Protein AF-A0A0V1KI98-F1 (afdb_monomer)

Sequence (94 aa):
LVRHGRVAEHNRISQHDPYLDERGVLRAGGRLVNSDLPASMQHPAVLPGNHELTRGLIRRCHQRQLHAGVEQTLASPTTLLGLEGTQSSETGYT

Solvent-accessible surface area (backbone atoms only — not comparable to full-atom values): 6030 Å² total; per-residue (Å²): 136,68,72,60,61,74,65,65,80,91,42,87,64,42,85,38,54,37,30,22,38,93,82,72,48,46,20,37,35,84,77,37,80,91,50,97,59,57,68,64,72,31,31,36,72,65,69,62,88,90,38,70,67,49,56,49,50,48,51,49,41,20,58,76,53,74,67,44,56,69,69,61,32,65,66,51,67,94,63,93,72,77,99,64,81,80,71,81,76,83,74,81,90,132

Mean predicted aligned error: 10.87 Å

Radius of gyration: 16.8 Å; Cα contacts (8 Å, |Δi|>4): 90; chains: 1; bounding box: 31×36×54 Å

Organism: NCBI:txid6335

Nearest PDB structures (foldseek):
  7try-assembly1_P  TM=2.684E-01  e=8.787E+00  Homo sapiens

pLDDT: mean 74.82, std 18.63, range [33.53, 93.56]

Foldseek 3Di:
DDFDDFDDCPDPLVVQRWTQDPVRFIWGADDPPPDPDPPCQNTPTDDDPPDPVVVVQLVVLCVVVVNDDPCSSVVPGPDPDDPDDPPPPDDDDD

Secondary structure (DSSP, 8-state):
-----BPPTTSGGGGG--EE-TTS-EE--STTTTSSS-HHHHSPBPPPTT-HHHHHHHHHHHHHTTT--HHHHHHS-S----------------

Structure (mmCIF, N/CA/C/O backbone):
data_AF-A0A0V1KI98-F1
#
_entry.id   AF-A0A0V1KI98-F1
#
loop_
_atom_site.group_PDB
_atom_site.id
_atom_site.type_symbol
_atom_site.label_atom_id
_atom_site.label_alt_id
_atom_site.label_comp_id
_atom_site.label_asym_id
_atom_site.label_entity_id
_atom_site.label_seq_id
_atom_site.pdbx_PDB_ins_code
_atom_site.Cartn_x
_atom_site.Cartn_y
_atom_site.Cartn_z
_atom_site.occupancy
_atom_site.B_iso_or_equiv
_atom_site.auth_seq_id
_atom_site.auth_comp_id
_atom_site.auth_asym_id
_atom_site.auth_atom_id
_atom_site.pdbx_PDB_model_num
ATOM 1 N N . LEU A 1 1 ? 9.259 -12.160 -9.052 1.00 57.50 1 LEU A N 1
ATOM 2 C CA . LEU A 1 1 ? 8.214 -11.147 -9.322 1.00 57.50 1 LEU A CA 1
ATOM 3 C C . LEU A 1 1 ? 8.303 -10.766 -10.789 1.00 57.50 1 LEU A C 1
ATOM 5 O O . LEU A 1 1 ? 9.285 -10.136 -11.170 1.00 57.50 1 LEU A O 1
ATOM 9 N N . VAL A 1 2 ? 7.346 -11.192 -11.613 1.00 60.28 2 VAL A N 1
ATOM 10 C CA . VAL A 1 2 ? 7.287 -10.775 -13.020 1.00 60.28 2 VAL A CA 1
ATOM 11 C C . VAL A 1 2 ? 6.569 -9.421 -13.103 1.00 60.28 2 VAL A C 1
ATOM 13 O O . VAL A 1 2 ? 5.504 -9.240 -12.516 1.00 60.28 2 VAL A O 1
ATOM 16 N N . ARG A 1 3 ? 7.182 -8.437 -13.778 1.00 73.06 3 ARG A N 1
ATOM 17 C CA . ARG A 1 3 ? 6.621 -7.089 -13.984 1.00 73.06 3 ARG A CA 1
ATOM 18 C C . ARG A 1 3 ? 6.094 -6.974 -15.412 1.00 73.06 3 ARG A C 1
ATOM 20 O O . ARG A 1 3 ? 6.884 -7.019 -16.354 1.00 73.06 3 ARG A O 1
ATOM 27 N N . HIS A 1 4 ? 4.790 -6.778 -15.580 1.00 64.62 4 HIS A N 1
ATOM 28 C CA . HIS A 1 4 ? 4.168 -6.607 -16.894 1.00 64.62 4 HIS A CA 1
ATOM 29 C C . HIS A 1 4 ? 3.940 -5.119 -17.202 1.00 64.62 4 HIS A C 1
ATOM 31 O O . HIS A 1 4 ? 2.863 -4.576 -16.991 1.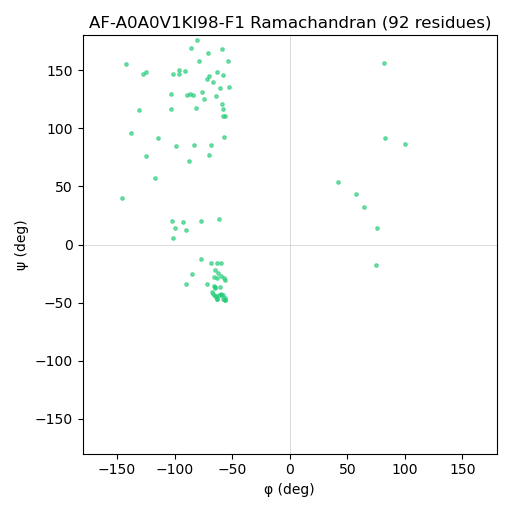00 64.62 4 HIS A O 1
ATOM 37 N N . GLY A 1 5 ? 4.971 -4.450 -17.723 1.00 64.62 5 GLY A N 1
ATOM 38 C CA . GLY A 1 5 ? 4.875 -3.065 -18.201 1.00 64.62 5 GLY A CA 1
ATOM 39 C C . GLY A 1 5 ? 4.972 -1.990 -17.109 1.00 64.62 5 GLY A C 1
ATOM 40 O O . GLY A 1 5 ? 4.734 -2.232 -15.924 1.00 64.62 5 GLY A O 1
ATOM 41 N N . ARG A 1 6 ? 5.374 -0.783 -17.527 1.00 67.88 6 ARG A N 1
ATOM 42 C CA . ARG A 1 6 ? 5.481 0.418 -16.682 1.00 67.88 6 ARG A CA 1
ATOM 43 C C . ARG A 1 6 ? 4.283 1.335 -16.914 1.00 67.88 6 ARG A C 1
ATOM 45 O O . ARG A 1 6 ? 3.778 1.426 -18.031 1.00 67.88 6 ARG A O 1
ATOM 52 N N . VAL A 1 7 ? 3.849 2.031 -15.866 1.00 70.19 7 VAL A N 1
ATOM 53 C CA . VAL A 1 7 ? 2.846 3.099 -15.992 1.00 70.19 7 VAL A CA 1
ATOM 54 C C . VAL A 1 7 ? 3.469 4.301 -16.702 1.00 70.19 7 VAL A C 1
ATOM 56 O O . VAL A 1 7 ? 4.648 4.590 -16.511 1.00 70.19 7 VAL A O 1
ATOM 59 N N . ALA A 1 8 ? 2.673 5.003 -17.509 1.00 68.56 8 ALA A N 1
ATOM 60 C CA . ALA A 1 8 ? 3.102 6.195 -18.233 1.00 68.56 8 ALA A CA 1
ATOM 61 C C . ALA A 1 8 ? 3.739 7.252 -17.302 1.00 68.56 8 ALA A C 1
ATOM 63 O O . ALA A 1 8 ? 3.209 7.547 -16.228 1.00 68.56 8 ALA A O 1
ATOM 64 N N . GLU A 1 9 ? 4.861 7.844 -17.721 1.00 61.09 9 GLU A N 1
ATOM 65 C CA . GLU A 1 9 ? 5.732 8.671 -16.863 1.00 61.09 9 GLU A CA 1
ATOM 66 C C . GLU A 1 9 ? 5.063 9.933 -16.295 1.00 61.09 9 GLU A C 1
ATOM 68 O O . GLU A 1 9 ? 5.435 10.407 -15.228 1.00 61.09 9 GLU A O 1
ATOM 73 N N . HIS A 1 10 ? 4.026 10.444 -16.952 1.00 60.69 10 HIS A N 1
ATOM 74 C CA . HIS A 1 10 ? 3.366 11.712 -16.617 1.00 60.69 10 HIS A CA 1
ATOM 75 C C . HIS A 1 10 ? 2.198 11.599 -15.615 1.00 60.69 10 HIS A C 1
ATOM 77 O O . HIS A 1 10 ? 1.435 12.550 -15.445 1.00 60.69 10 HIS A O 1
ATOM 83 N N . ASN A 1 11 ? 2.027 10.461 -14.934 1.00 70.06 11 ASN A N 1
ATOM 84 C CA . ASN A 1 11 ? 1.007 10.312 -13.892 1.00 70.06 11 ASN A CA 1
ATOM 85 C C . ASN A 1 11 ? 1.596 10.543 -12.486 1.00 70.06 11 ASN A C 1
ATOM 87 O O . ASN A 1 11 ? 2.728 10.164 -12.204 1.00 70.06 11 ASN A O 1
ATOM 91 N N . ARG A 1 12 ? 0.816 11.111 -11.554 1.00 74.75 12 ARG A N 1
ATOM 92 C CA . ARG A 1 12 ? 1.283 11.407 -10.177 1.00 74.75 12 ARG A CA 1
ATOM 93 C C . ARG A 1 12 ? 1.794 10.168 -9.435 1.00 74.75 12 ARG A C 1
ATOM 95 O O . ARG A 1 12 ? 2.676 10.276 -8.594 1.00 74.75 12 ARG A O 1
ATOM 102 N N . ILE A 1 13 ? 1.262 8.993 -9.766 1.00 77.19 13 ILE A N 1
ATOM 103 C CA . ILE A 1 13 ? 1.652 7.723 -9.142 1.00 77.19 13 ILE A CA 1
ATOM 104 C C . ILE A 1 13 ? 2.991 7.175 -9.646 1.00 77.19 13 ILE A C 1
ATOM 106 O O . ILE A 1 13 ? 3.524 6.257 -9.031 1.00 77.19 13 ILE A O 1
ATOM 110 N N . SER A 1 14 ? 3.550 7.719 -10.732 1.00 79.12 14 SER A N 1
ATOM 111 C CA . SER A 1 14 ? 4.800 7.234 -11.332 1.00 79.12 14 SER A CA 1
ATOM 112 C C . SER A 1 14 ? 6.006 7.420 -10.403 1.00 79.12 14 SER A C 1
ATOM 114 O O . SER A 1 14 ? 6.965 6.659 -10.482 1.00 79.12 14 SER A O 1
ATOM 116 N N . GLN A 1 15 ? 5.909 8.339 -9.433 1.00 79.12 15 GLN A N 1
ATOM 117 C CA . GLN A 1 15 ? 6.890 8.524 -8.353 1.00 79.12 15 GLN A CA 1
ATOM 118 C C . GLN A 1 15 ? 7.013 7.307 -7.415 1.00 79.12 15 GLN A C 1
ATOM 120 O O . GLN A 1 15 ? 7.986 7.201 -6.674 1.00 79.12 15 GLN A O 1
ATOM 125 N N . HIS A 1 16 ? 6.047 6.383 -7.437 1.00 78.44 16 HIS A N 1
ATOM 126 C CA . HIS A 1 16 ? 6.021 5.187 -6.589 1.00 78.44 16 HIS A CA 1
ATOM 127 C C . HIS A 1 16 ? 6.443 3.901 -7.327 1.00 78.44 16 HIS A C 1
ATOM 129 O O . HIS A 1 16 ? 6.080 2.807 -6.895 1.00 78.44 16 HIS A O 1
ATOM 135 N N . ASP A 1 17 ? 7.154 4.025 -8.458 1.00 84.62 17 ASP A N 1
ATOM 136 C CA . ASP A 1 17 ? 7.582 2.917 -9.337 1.00 84.62 17 ASP A CA 1
ATOM 137 C C . ASP A 1 17 ? 6.485 1.848 -9.564 1.00 84.62 17 ASP A C 1
ATOM 139 O O . ASP A 1 17 ? 6.677 0.662 -9.260 1.00 84.62 17 ASP A O 1
ATOM 143 N N . PRO A 1 18 ? 5.282 2.252 -10.015 1.00 86.81 18 PRO A N 1
ATOM 144 C CA . PRO A 1 18 ? 4.162 1.338 -10.115 1.00 86.81 18 PRO A CA 1
ATOM 145 C C . PRO A 1 18 ? 4.350 0.346 -11.269 1.00 86.81 18 PRO A C 1
ATOM 147 O O . PRO A 1 18 ? 4.826 0.698 -12.350 1.00 86.81 18 PRO A O 1
ATOM 150 N N . TYR A 1 19 ? 3.929 -0.898 -11.054 1.00 87.38 19 TYR A N 1
ATOM 151 C CA . TYR A 1 19 ? 4.025 -1.973 -12.042 1.00 87.38 19 TYR A CA 1
ATOM 152 C C . TYR A 1 19 ? 2.792 -2.875 -12.005 1.00 87.38 19 TYR A C 1
ATOM 154 O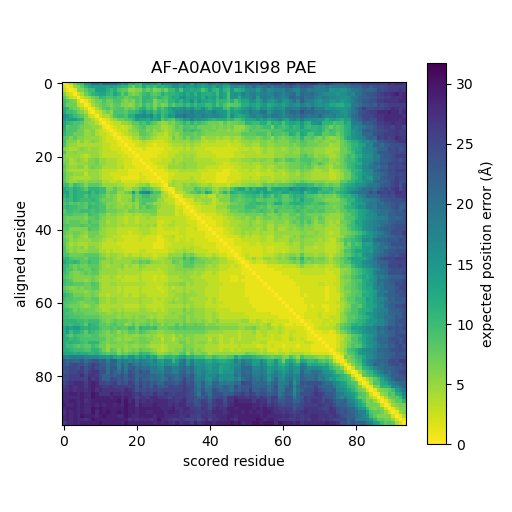 O . TYR A 1 19 ? 2.116 -2.971 -10.978 1.00 87.38 19 TYR A O 1
ATOM 162 N N . LEU A 1 20 ? 2.503 -3.540 -13.122 1.00 88.94 20 LEU A N 1
ATOM 163 C CA . LEU A 1 20 ? 1.450 -4.549 -13.191 1.00 88.94 20 LEU A CA 1
ATOM 164 C C . LEU A 1 20 ? 2.010 -5.914 -12.772 1.00 88.94 20 LEU A C 1
ATOM 166 O O . LEU A 1 20 ? 3.052 -6.337 -13.286 1.00 88.94 20 LEU A O 1
ATOM 170 N N . ASP A 1 21 ? 1.335 -6.591 -11.846 1.00 87.00 21 ASP A N 1
ATOM 171 C CA . ASP A 1 21 ? 1.663 -7.973 -11.495 1.00 87.00 21 ASP A CA 1
ATOM 172 C C . ASP A 1 21 ? 1.077 -8.985 -12.498 1.00 87.00 21 ASP A C 1
ATOM 174 O O . ASP A 1 21 ? 0.342 -8.638 -13.425 1.00 87.00 21 ASP A O 1
ATOM 178 N N . GLU A 1 22 ? 1.395 -10.262 -12.294 1.00 87.69 22 GLU A N 1
ATOM 179 C CA . GLU A 1 22 ? 0.933 -11.399 -13.109 1.00 87.69 22 GLU A CA 1
ATOM 180 C C . GLU A 1 22 ? -0.600 -11.551 -13.145 1.00 87.69 22 GLU A C 1
ATOM 182 O O . GLU A 1 22 ? -1.142 -12.239 -14.006 1.00 87.69 22 GLU A O 1
ATOM 187 N N . ARG A 1 23 ? -1.317 -10.902 -12.220 1.00 87.81 23 ARG A N 1
ATOM 188 C CA . ARG A 1 23 ? -2.780 -10.933 -12.108 1.00 87.81 23 ARG A CA 1
ATOM 189 C C . ARG A 1 23 ? -3.435 -9.677 -12.683 1.00 87.81 23 ARG A C 1
ATOM 191 O O . ARG A 1 23 ? -4.644 -9.511 -12.536 1.00 87.81 23 ARG A O 1
ATOM 198 N N . GLY A 1 24 ? -2.662 -8.785 -13.304 1.00 86.94 24 GLY A N 1
ATOM 199 C CA . GLY A 1 24 ? -3.164 -7.517 -13.826 1.00 86.94 24 GLY A CA 1
ATOM 200 C C . GLY A 1 24 ? -3.420 -6.459 -12.748 1.00 86.94 24 GLY A C 1
ATOM 201 O O . GLY A 1 24 ? -4.094 -5.466 -13.017 1.00 86.94 24 GLY A O 1
ATOM 202 N N . VAL A 1 25 ? -2.918 -6.650 -11.523 1.00 87.56 25 VAL A N 1
ATOM 203 C CA . VAL A 1 25 ? -3.090 -5.695 -10.423 1.00 87.56 25 VAL A CA 1
ATOM 204 C C . VAL A 1 25 ? -1.952 -4.688 -10.446 1.00 87.56 25 VAL A C 1
ATOM 206 O O . VAL A 1 25 ? -0.775 -5.052 -10.441 1.00 87.56 25 VAL A O 1
ATOM 209 N N . LEU A 1 26 ? -2.304 -3.403 -10.420 1.00 87.81 26 LEU A N 1
ATOM 210 C CA . LEU A 1 26 ? -1.326 -2.332 -10.300 1.00 87.81 26 LEU A CA 1
ATOM 211 C C . LEU A 1 26 ? -0.788 -2.268 -8.867 1.00 87.81 26 LEU A C 1
ATOM 213 O O . LEU A 1 26 ? -1.563 -2.144 -7.918 1.00 87.81 26 LEU A O 1
ATOM 217 N N . ARG A 1 27 ? 0.532 -2.334 -8.697 1.00 87.62 27 ARG A N 1
ATOM 218 C CA . ARG A 1 27 ? 1.209 -2.331 -7.392 1.00 87.62 27 ARG A CA 1
ATOM 219 C C . ARG A 1 27 ? 2.241 -1.226 -7.294 1.00 87.62 27 ARG A C 1
ATOM 221 O O . ARG A 1 27 ? 2.875 -0.896 -8.289 1.00 87.62 27 ARG A O 1
ATOM 228 N N . ALA A 1 28 ? 2.441 -0.704 -6.086 1.00 85.75 28 ALA A N 1
ATOM 229 C CA . ALA A 1 28 ? 3.536 0.214 -5.790 1.00 85.75 28 ALA A CA 1
ATOM 230 C C . ALA A 1 28 ? 4.870 -0.549 -5.683 1.00 85.75 28 ALA A C 1
ATOM 232 O O . ALA A 1 28 ? 4.970 -1.571 -4.996 1.00 85.75 28 ALA A O 1
ATOM 233 N N . GLY A 1 29 ? 5.900 -0.056 -6.366 1.00 81.38 29 GLY A N 1
ATOM 234 C CA . GLY A 1 29 ? 7.263 -0.572 -6.286 1.00 81.38 29 GLY A CA 1
ATOM 235 C C . GLY A 1 29 ? 8.059 0.042 -5.131 1.00 81.38 29 GLY A C 1
ATOM 236 O O . GLY A 1 29 ? 7.637 0.998 -4.485 1.00 81.38 29 GLY A O 1
ATOM 237 N N . GLY A 1 30 ? 9.231 -0.531 -4.850 1.00 74.81 30 GLY A N 1
ATOM 238 C CA . GLY A 1 30 ? 10.305 0.134 -4.099 1.00 74.81 30 GLY A CA 1
ATOM 239 C C . GLY A 1 30 ? 10.163 0.296 -2.577 1.00 74.81 30 GLY A C 1
ATOM 240 O O . GLY A 1 30 ? 11.176 0.514 -1.924 1.00 74.81 30 GLY A O 1
ATOM 241 N N . ARG A 1 31 ? 8.970 0.177 -1.974 1.00 67.31 31 ARG A N 1
ATOM 242 C CA . ARG A 1 31 ? 8.771 0.641 -0.583 1.00 67.31 31 ARG A CA 1
ATOM 243 C C . ARG A 1 31 ? 9.445 -0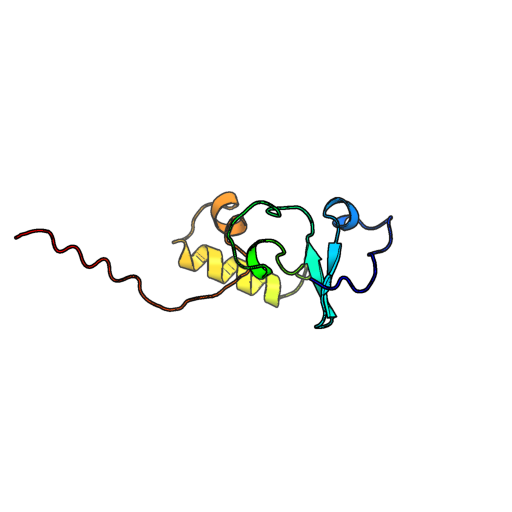.209 0.504 1.00 67.31 31 ARG A C 1
ATOM 245 O O . ARG A 1 31 ? 9.862 0.356 1.506 1.00 67.31 31 ARG A O 1
ATOM 252 N N . LEU A 1 32 ? 9.539 -1.533 0.338 1.00 80.06 32 LEU A N 1
ATOM 253 C CA . LEU A 1 32 ? 10.088 -2.457 1.352 1.00 80.06 32 LEU A CA 1
ATOM 254 C C . LEU A 1 32 ? 10.846 -3.645 0.723 1.00 80.06 32 LEU A C 1
ATOM 256 O O . LEU A 1 32 ? 10.730 -4.780 1.182 1.00 80.06 32 LEU A O 1
ATOM 260 N N . VAL A 1 33 ? 11.616 -3.385 -0.339 1.00 78.62 33 VAL A N 1
ATOM 261 C CA . VAL A 1 33 ? 12.302 -4.420 -1.148 1.00 78.62 33 VAL A CA 1
ATOM 262 C C . VAL A 1 33 ? 13.285 -5.276 -0.333 1.00 78.62 33 VAL A C 1
ATOM 264 O O . VAL A 1 33 ? 13.501 -6.435 -0.664 1.00 78.62 33 VAL A O 1
ATOM 267 N N . ASN A 1 34 ? 13.847 -4.729 0.748 1.00 82.56 34 ASN A N 1
ATOM 268 C CA . ASN A 1 34 ? 14.828 -5.413 1.601 1.00 82.56 34 ASN A CA 1
ATOM 269 C C . ASN A 1 34 ? 14.217 -6.006 2.884 1.00 82.56 34 ASN A C 1
ATOM 271 O O . ASN A 1 34 ? 14.947 -6.290 3.827 1.00 82.56 34 ASN A O 1
ATOM 275 N N . SER A 1 35 ? 12.889 -6.108 2.973 1.00 84.31 35 SER A N 1
ATOM 276 C CA . SER A 1 35 ? 12.221 -6.684 4.146 1.00 84.31 35 SER A CA 1
ATOM 277 C C . SER A 1 35 ? 11.891 -8.159 3.929 1.00 84.31 35 SER A C 1
ATOM 279 O O . SER A 1 35 ? 11.552 -8.555 2.817 1.00 84.31 35 SER A O 1
ATOM 281 N N . ASP A 1 36 ? 11.861 -8.946 5.003 1.00 86.56 36 ASP A N 1
ATOM 282 C CA . ASP A 1 36 ? 11.430 -10.356 4.972 1.00 86.56 36 ASP A CA 1
ATOM 283 C C . ASP A 1 36 ? 9.896 -10.519 4.899 1.00 86.56 36 ASP A C 1
ATOM 285 O O . ASP A 1 36 ? 9.330 -11.554 5.253 1.00 86.56 36 ASP A O 1
ATOM 289 N N . LEU A 1 37 ? 9.183 -9.475 4.467 1.00 84.00 37 LEU A N 1
ATOM 290 C CA . LEU A 1 37 ? 7.727 -9.481 4.379 1.00 84.00 37 LEU A CA 1
ATOM 291 C C . LEU A 1 37 ? 7.241 -10.229 3.132 1.00 84.00 37 LEU A C 1
ATOM 293 O O . LEU A 1 37 ? 7.944 -10.294 2.127 1.00 84.00 37 LEU A O 1
ATOM 297 N N . PRO A 1 38 ? 5.991 -10.717 3.113 1.00 84.56 38 PRO A N 1
ATOM 298 C CA . PRO A 1 38 ? 5.393 -11.247 1.895 1.00 84.56 38 PRO A CA 1
ATOM 299 C C . PRO A 1 38 ? 5.373 -10.205 0.769 1.00 84.56 38 PRO A C 1
ATOM 301 O O . PRO A 1 38 ? 5.125 -9.019 1.007 1.00 84.56 38 PRO A O 1
ATOM 304 N N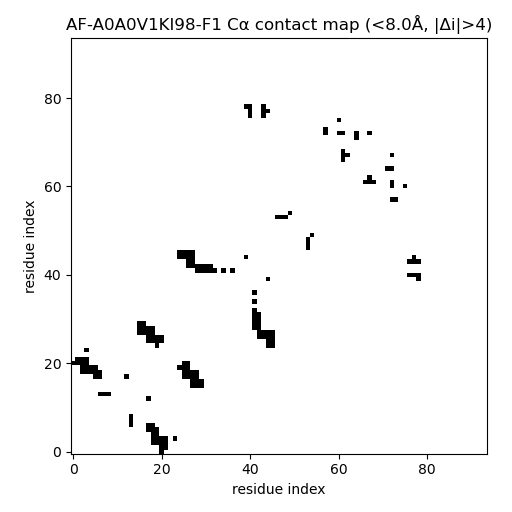 . ALA A 1 39 ? 5.536 -10.648 -0.481 1.00 80.00 39 ALA A N 1
ATOM 305 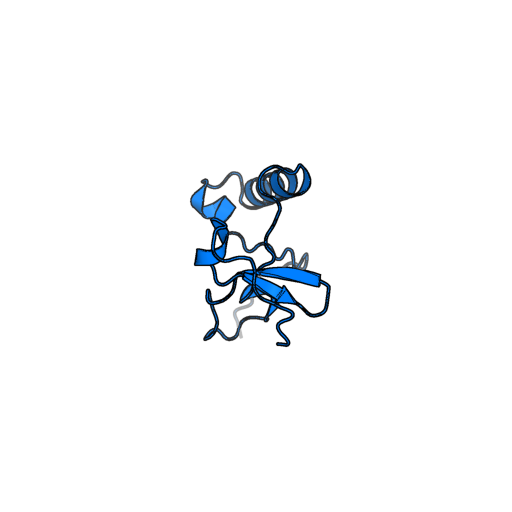C CA . ALA A 1 39 ? 5.609 -9.755 -1.642 1.00 80.00 39 ALA A CA 1
ATOM 306 C C . ALA A 1 39 ? 4.383 -8.829 -1.789 1.00 80.00 39 ALA A C 1
ATOM 308 O O . ALA A 1 39 ? 4.506 -7.697 -2.249 1.00 80.00 39 ALA A O 1
ATOM 309 N N . SER A 1 40 ? 3.200 -9.273 -1.348 1.00 77.75 40 SER A N 1
ATOM 310 C CA . SER A 1 40 ? 1.972 -8.465 -1.328 1.00 77.75 40 SER A CA 1
ATOM 311 C C . SER A 1 40 ? 2.031 -7.278 -0.365 1.00 77.75 40 SER A C 1
ATOM 313 O O . SER A 1 40 ? 1.350 -6.279 -0.588 1.00 77.75 40 SER A O 1
ATOM 315 N N . MET A 1 41 ? 2.826 -7.395 0.699 1.00 81.06 41 MET A N 1
ATOM 316 C CA . MET A 1 41 ? 3.038 -6.358 1.705 1.00 81.06 41 MET A CA 1
ATOM 317 C C . MET A 1 41 ? 4.215 -5.455 1.328 1.00 81.06 41 MET A C 1
ATOM 319 O O . MET A 1 41 ? 4.152 -4.247 1.552 1.00 81.06 41 MET A O 1
ATOM 323 N N . GLN A 1 42 ? 5.244 -6.019 0.685 1.00 84.94 42 GLN A N 1
ATOM 324 C CA . GLN A 1 42 ? 6.334 -5.242 0.091 1.00 84.94 42 GLN A CA 1
ATOM 325 C C . GLN A 1 42 ? 5.851 -4.354 -1.065 1.00 84.94 42 GLN A C 1
ATOM 327 O O . GLN A 1 42 ? 6.311 -3.221 -1.226 1.00 84.94 42 GLN A O 1
ATOM 332 N N . HIS A 1 43 ? 4.906 -4.877 -1.852 1.00 85.81 43 HIS A N 1
ATOM 333 C CA . HIS A 1 43 ? 4.346 -4.250 -3.046 1.00 85.81 43 HIS A CA 1
ATOM 334 C C . HIS A 1 43 ? 2.817 -4.162 -2.945 1.00 85.81 43 HIS A C 1
ATOM 336 O O . HIS A 1 43 ? 2.094 -4.962 -3.561 1.00 85.81 43 HIS A O 1
ATOM 342 N N . PRO A 1 44 ? 2.295 -3.216 -2.148 1.00 86.06 44 PRO A N 1
ATOM 343 C CA . PRO A 1 44 ? 0.862 -3.076 -1.949 1.00 86.06 44 PRO A CA 1
ATOM 344 C C . PRO A 1 44 ? 0.152 -2.711 -3.256 1.00 86.06 44 PRO A C 1
ATOM 346 O O . PRO A 1 44 ? 0.700 -2.021 -4.120 1.00 86.06 44 PRO A O 1
ATOM 349 N N . ALA A 1 45 ? -1.090 -3.176 -3.386 1.00 88.94 45 ALA A N 1
ATOM 350 C CA . ALA A 1 45 ? -1.948 -2.827 -4.510 1.00 88.94 45 ALA A CA 1
ATOM 351 C C . ALA A 1 45 ? -2.311 -1.335 -4.474 1.00 88.94 45 ALA A C 1
ATOM 353 O O . ALA A 1 45 ? -2.604 -0.773 -3.415 1.00 88.94 45 ALA A O 1
ATOM 354 N N . VAL A 1 46 ? -2.317 -0.709 -5.647 1.00 87.31 46 VAL A N 1
ATOM 355 C CA . VAL A 1 46 ? -2.767 0.666 -5.842 1.00 87.31 46 VAL A CA 1
ATOM 356 C C . VAL A 1 46 ? -4.287 0.652 -5.931 1.00 87.31 46 VAL A C 1
ATOM 358 O O . VAL A 1 46 ? -4.864 0.042 -6.829 1.00 87.31 46 VAL A O 1
ATOM 361 N N . LEU A 1 47 ? -4.939 1.324 -4.985 1.00 88.38 47 LEU A N 1
ATOM 362 C CA . LEU A 1 47 ? -6.391 1.453 -4.970 1.00 88.38 47 LEU A CA 1
ATOM 363 C C . LEU A 1 47 ? -6.844 2.714 -5.719 1.00 88.38 47 LEU A C 1
ATOM 365 O O . LEU A 1 47 ? -6.147 3.732 -5.681 1.00 88.38 47 LEU A O 1
ATOM 369 N N . PRO A 1 48 ? -8.032 2.703 -6.349 1.00 85.19 48 PRO A N 1
ATOM 370 C CA . PRO A 1 48 ? -8.597 3.912 -6.935 1.00 85.19 48 PRO A CA 1
ATOM 371 C C . PRO A 1 48 ? -8.889 4.949 -5.841 1.00 85.19 48 PRO A C 1
ATOM 373 O O . PRO A 1 48 ? -9.569 4.647 -4.860 1.00 85.19 48 PRO A O 1
ATOM 376 N N . GLY A 1 49 ? -8.396 6.179 -5.998 1.00 81.62 49 GLY A N 1
ATOM 377 C CA . GLY A 1 49 ? -8.456 7.190 -4.933 1.00 81.62 49 GLY A CA 1
ATOM 378 C C . GLY A 1 49 ? -9.872 7.647 -4.559 1.00 81.62 49 GLY A C 1
ATOM 379 O O . GLY A 1 49 ? -10.151 7.873 -3.386 1.00 81.62 49 GLY A O 1
ATOM 380 N N . ASN A 1 50 ? -10.785 7.738 -5.531 1.00 85.44 50 ASN A N 1
ATOM 381 C CA . ASN A 1 50 ? -12.166 8.185 -5.316 1.00 85.44 50 ASN A CA 1
ATOM 382 C C . ASN A 1 50 ? -13.176 7.075 -5.637 1.00 85.44 50 ASN A C 1
ATOM 384 O O . ASN A 1 50 ? -14.028 7.223 -6.509 1.00 85.44 50 ASN A O 1
ATOM 388 N N . HIS A 1 51 ? -13.038 5.930 -4.972 1.00 90.62 51 HIS A N 1
ATOM 389 C CA . HIS A 1 51 ? -13.951 4.801 -5.135 1.00 90.62 51 HIS A CA 1
ATOM 390 C C . HIS A 1 51 ? -14.491 4.337 -3.781 1.00 90.62 51 HIS A C 1
ATOM 392 O O . HIS A 1 51 ? -13.792 4.392 -2.764 1.00 90.62 51 HIS A O 1
ATOM 398 N N . GLU A 1 52 ? -15.739 3.866 -3.755 1.00 92.94 52 GLU A N 1
ATOM 399 C CA . GLU A 1 52 ? -16.415 3.466 -2.515 1.00 92.94 52 GLU A CA 1
ATOM 400 C C . GLU A 1 52 ? -15.687 2.339 -1.786 1.00 92.94 52 GLU A C 1
ATOM 402 O O . GLU A 1 52 ? -15.581 2.382 -0.563 1.00 92.94 52 GLU A O 1
ATOM 407 N N . LEU A 1 53 ? -15.104 1.392 -2.529 1.00 89.81 53 LEU A N 1
ATOM 408 C CA . LEU A 1 53 ? -14.267 0.323 -1.969 1.00 89.81 53 LEU A CA 1
ATOM 409 C C . LEU A 1 53 ? -13.100 0.878 -1.145 1.00 89.81 53 LEU A C 1
ATOM 411 O O . LEU A 1 53 ? -12.896 0.459 -0.008 1.00 89.81 53 LEU A O 1
ATOM 415 N N . THR A 1 54 ? -12.371 1.859 -1.679 1.00 90.19 54 THR A N 1
ATOM 416 C CA . THR A 1 54 ? -11.242 2.494 -0.987 1.00 90.19 54 THR A CA 1
ATOM 417 C C . THR A 1 54 ? -11.718 3.219 0.270 1.00 90.19 54 THR A C 1
ATOM 419 O O . THR A 1 54 ? -11.147 3.044 1.344 1.00 90.19 54 THR A O 1
ATOM 422 N N . ARG A 1 55 ? -12.829 3.964 0.181 1.00 92.50 55 ARG A N 1
ATOM 423 C CA . ARG A 1 55 ? -13.433 4.653 1.340 1.00 92.50 55 ARG A CA 1
ATOM 424 C C . ARG A 1 55 ? -13.947 3.672 2.396 1.00 92.50 55 ARG A C 1
ATOM 426 O O . ARG A 1 55 ? -13.882 3.969 3.587 1.00 92.50 55 ARG A O 1
ATOM 433 N N . GLY A 1 56 ? -14.498 2.537 1.973 1.00 92.50 56 GLY A N 1
ATOM 434 C CA . GLY A 1 56 ? -14.960 1.464 2.849 1.00 92.50 56 GLY A CA 1
ATOM 435 C C . GLY A 1 56 ? -13.798 0.799 3.580 1.00 92.50 56 GLY A C 1
ATOM 436 O O . GLY A 1 56 ? -13.874 0.604 4.792 1.00 92.50 56 GLY A O 1
ATOM 437 N N . LEU A 1 57 ? -12.693 0.539 2.876 1.00 91.00 57 LEU A N 1
ATOM 438 C CA . LEU A 1 57 ? -11.484 -0.026 3.469 1.00 91.00 57 LEU A CA 1
ATOM 439 C C . LEU A 1 57 ? -10.874 0.914 4.515 1.00 91.00 57 LEU A C 1
ATOM 441 O O . LEU A 1 57 ? -10.612 0.477 5.631 1.00 91.00 57 LEU A O 1
ATOM 445 N N . ILE A 1 58 ? -10.737 2.207 4.196 1.00 90.69 58 ILE A N 1
ATOM 446 C CA . ILE A 1 58 ? -10.242 3.220 5.144 1.00 90.69 58 ILE A CA 1
ATOM 447 C C . ILE A 1 58 ? -11.129 3.265 6.396 1.00 90.69 58 ILE A C 1
ATOM 449 O O . ILE A 1 58 ? -10.618 3.210 7.512 1.00 90.69 58 ILE A O 1
ATOM 453 N N . ARG A 1 59 ? -12.462 3.298 6.229 1.00 92.56 59 ARG A N 1
ATOM 454 C CA . ARG A 1 59 ? -13.409 3.279 7.359 1.00 92.56 59 ARG A CA 1
ATOM 455 C C . ARG A 1 59 ? -13.266 2.023 8.214 1.00 92.56 59 ARG A C 1
ATOM 457 O O . ARG A 1 59 ? -13.243 2.126 9.437 1.00 92.56 59 ARG A O 1
ATOM 464 N N . ARG A 1 60 ? -13.128 0.853 7.587 1.00 91.94 60 ARG A N 1
ATOM 465 C CA . ARG A 1 60 ? -12.905 -0.413 8.295 1.00 91.94 60 ARG A CA 1
ATOM 466 C C . ARG A 1 60 ? -11.598 -0.388 9.087 1.00 91.94 60 ARG A C 1
ATOM 468 O O . ARG A 1 60 ? -11.595 -0.830 10.231 1.00 91.94 60 ARG A O 1
ATOM 475 N N . CYS A 1 61 ? -10.509 0.119 8.509 1.00 90.31 61 CYS A N 1
ATOM 476 C CA . CYS A 1 61 ? -9.229 0.245 9.209 1.00 90.31 61 CYS A CA 1
ATOM 477 C C . CYS A 1 61 ? -9.339 1.198 10.404 1.00 90.31 61 CYS A C 1
ATOM 479 O O . CYS A 1 61 ? -8.972 0.814 11.510 1.00 90.31 61 CYS A O 1
ATOM 481 N N . HIS A 1 62 ? -9.944 2.372 10.211 1.00 92.25 62 HIS A N 1
ATOM 482 C CA . HIS A 1 62 ? -10.188 3.345 11.276 1.00 92.25 62 HIS A CA 1
ATOM 483 C C . HIS A 1 62 ? -10.993 2.747 12.442 1.00 92.25 62 HIS A C 1
ATOM 485 O O . HIS A 1 62 ? -10.614 2.889 13.602 1.00 92.25 62 HIS A O 1
ATOM 491 N N . GLN A 1 63 ? -12.072 2.013 12.143 1.00 93.56 63 GLN A N 1
ATOM 492 C CA . GLN A 1 63 ? -12.889 1.332 13.155 1.00 93.56 63 GLN A CA 1
ATOM 493 C C . GLN A 1 63 ? -12.116 0.221 13.877 1.00 93.56 63 GLN A C 1
ATOM 495 O O . GLN A 1 63 ? -12.169 0.129 15.100 1.00 93.56 63 GLN A O 1
ATOM 500 N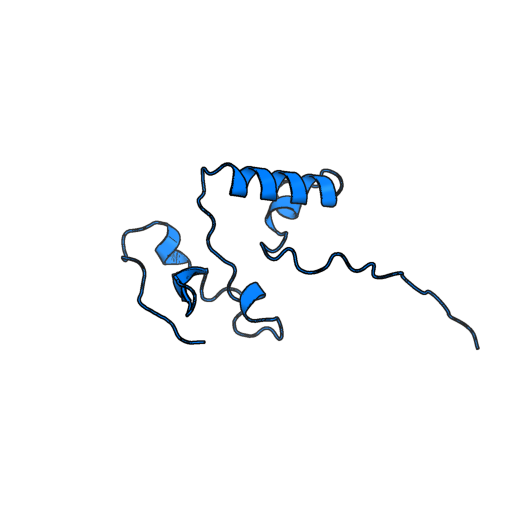 N . ARG A 1 64 ? -11.362 -0.609 13.141 1.00 92.56 64 ARG A N 1
ATOM 501 C CA . ARG A 1 64 ? -10.531 -1.675 13.731 1.00 92.56 64 ARG A CA 1
ATOM 502 C C . ARG A 1 64 ? -9.430 -1.140 14.638 1.00 92.56 64 ARG A C 1
ATOM 504 O O . ARG A 1 64 ? -9.014 -1.838 15.552 1.00 92.56 64 ARG A O 1
ATOM 511 N N . GLN A 1 65 ? -8.958 0.068 14.366 1.00 90.62 65 GLN A N 1
ATOM 512 C CA . GLN A 1 65 ? -7.957 0.758 15.168 1.00 90.62 65 GLN A CA 1
ATOM 513 C C . GLN A 1 65 ? -8.586 1.660 16.236 1.00 90.62 65 GLN A C 1
ATOM 515 O O . GLN A 1 65 ? -7.920 2.557 16.738 1.00 90.62 65 GLN A O 1
ATOM 520 N N . LEU A 1 66 ? -9.857 1.438 16.589 1.00 92.75 66 LEU A N 1
ATOM 521 C CA . LEU A 1 66 ? -10.543 2.159 17.665 1.00 92.75 66 LEU A CA 1
ATOM 522 C C . LEU A 1 66 ? -10.552 3.679 17.454 1.00 92.75 66 LEU A C 1
ATOM 524 O O . LEU A 1 66 ? -10.320 4.449 18.380 1.00 92.75 66 LEU A O 1
ATOM 528 N N . HIS A 1 67 ? -10.826 4.105 16.221 1.00 90.50 67 HIS A N 1
ATOM 529 C CA . HIS A 1 67 ? -10.867 5.512 15.826 1.00 90.50 67 HIS A CA 1
ATOM 530 C C . HIS A 1 67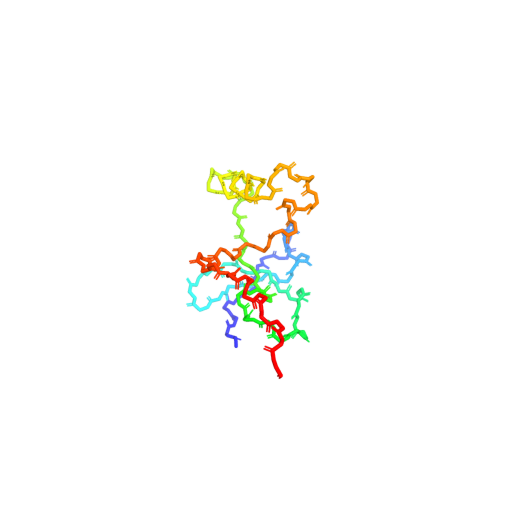 ? -9.524 6.246 15.931 1.00 90.50 67 HIS A C 1
ATOM 532 O O . HIS A 1 67 ? -9.478 7.453 16.174 1.00 90.50 67 HIS A O 1
ATOM 538 N N . ALA A 1 68 ? -8.428 5.522 15.700 1.00 88.00 68 ALA A N 1
ATOM 539 C CA . ALA A 1 68 ? -7.086 6.078 15.632 1.00 88.00 68 ALA A CA 1
ATOM 540 C C . ALA A 1 68 ? -6.965 7.245 14.635 1.00 88.00 68 ALA A C 1
ATOM 542 O O . ALA A 1 68 ? -7.744 7.378 13.681 1.00 88.00 68 ALA A O 1
ATOM 543 N N . GLY A 1 69 ? -5.940 8.075 14.847 1.00 91.38 69 GLY A N 1
ATOM 544 C CA . GLY A 1 69 ? -5.656 9.227 13.998 1.00 91.38 69 GLY A CA 1
ATOM 545 C C . GLY A 1 69 ? -5.418 8.846 12.533 1.00 91.38 69 GLY A C 1
ATOM 546 O O . GLY A 1 69 ? -5.242 7.676 12.179 1.00 91.38 69 GLY A O 1
ATOM 547 N N . VAL A 1 70 ? -5.391 9.857 11.665 1.00 89.69 70 VAL A N 1
ATOM 548 C CA . VAL A 1 70 ? -5.258 9.674 10.210 1.00 89.69 70 VAL A CA 1
ATOM 549 C C . VAL A 1 70 ? -3.999 8.881 9.857 1.00 89.69 70 VAL A C 1
ATOM 551 O O . VAL A 1 70 ? -4.095 7.894 9.135 1.00 89.69 70 VAL A O 1
ATOM 554 N N . GLU A 1 71 ? -2.851 9.238 10.431 1.00 89.62 71 GLU A N 1
ATOM 555 C CA . GLU A 1 71 ? -1.582 8.543 10.176 1.00 89.62 71 GLU A CA 1
ATOM 556 C C . GLU A 1 71 ? -1.656 7.053 10.522 1.00 89.62 71 GLU A C 1
ATOM 558 O O . GLU A 1 71 ? -1.245 6.208 9.734 1.00 89.62 71 GLU A O 1
ATOM 563 N N . GLN A 1 72 ? -2.258 6.705 11.661 1.00 87.50 72 GLN A N 1
ATOM 564 C CA . GLN A 1 72 ? -2.432 5.308 12.074 1.00 87.50 72 GLN A CA 1
ATOM 565 C C . GLN A 1 72 ? -3.406 4.565 11.150 1.00 87.50 72 GLN A C 1
ATOM 567 O O . GLN A 1 72 ? -3.134 3.431 10.744 1.00 87.50 72 GLN A O 1
ATOM 572 N N . THR A 1 73 ? -4.495 5.236 10.765 1.00 89.19 73 THR A N 1
ATOM 573 C CA . THR A 1 73 ? -5.496 4.718 9.823 1.00 89.19 73 THR A CA 1
ATOM 574 C C . THR A 1 73 ? -4.874 4.400 8.465 1.00 89.19 73 THR A C 1
ATOM 576 O O . THR A 1 73 ? -5.154 3.347 7.892 1.00 89.19 73 THR A O 1
ATOM 579 N N . LEU A 1 74 ? -4.003 5.279 7.963 1.00 86.06 74 LEU A N 1
ATOM 580 C CA . LEU A 1 74 ? -3.359 5.154 6.653 1.00 86.06 74 LEU A CA 1
ATOM 581 C C . LEU A 1 74 ? -2.101 4.277 6.667 1.00 86.06 74 LEU A C 1
ATOM 583 O O . LEU A 1 74 ? -1.762 3.686 5.643 1.00 86.06 74 LEU A O 1
ATOM 587 N N . ALA A 1 75 ? -1.421 4.155 7.809 1.00 79.62 75 ALA A N 1
ATOM 588 C CA . ALA A 1 75 ? -0.291 3.244 7.982 1.00 79.62 75 ALA A CA 1
ATOM 589 C C . ALA A 1 75 ? -0.717 1.769 7.950 1.00 79.62 75 ALA A C 1
ATOM 591 O O . ALA A 1 75 ? 0.128 0.888 7.776 1.00 79.62 75 ALA A O 1
ATOM 592 N N . SER A 1 76 ? -2.017 1.491 8.099 1.00 67.62 76 SER A N 1
ATOM 593 C CA . SER A 1 76 ? -2.552 0.142 7.970 1.00 67.62 76 SER A CA 1
ATOM 594 C C . SER A 1 76 ? -2.236 -0.412 6.574 1.00 67.62 76 SER A C 1
ATOM 596 O O . SER A 1 76 ? -2.636 0.184 5.570 1.00 67.62 76 SER A O 1
ATOM 598 N N . PRO A 1 77 ? -1.510 -1.538 6.466 1.00 58.53 77 PRO A N 1
ATOM 599 C CA . PRO A 1 77 ? -1.222 -2.130 5.174 1.00 58.53 77 PRO A CA 1
ATOM 600 C C . PRO A 1 77 ? -2.543 -2.504 4.495 1.00 58.53 77 PRO A C 1
ATOM 602 O O . PRO A 1 77 ? -3.399 -3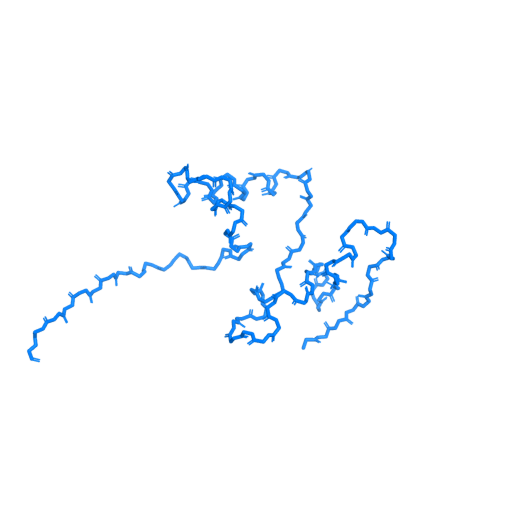.149 5.096 1.00 58.53 77 PRO A O 1
ATOM 605 N N . THR A 1 78 ? -2.679 -2.173 3.209 1.00 54.53 78 THR A N 1
ATOM 606 C CA . THR A 1 78 ? -3.778 -2.568 2.298 1.00 54.53 78 THR A CA 1
ATOM 607 C C . THR A 1 78 ? -3.893 -4.098 2.102 1.00 54.53 78 THR A C 1
ATOM 609 O O . THR A 1 78 ? -4.430 -4.582 1.114 1.00 54.53 78 THR A O 1
ATOM 612 N N . THR A 1 79 ? -3.370 -4.897 3.030 1.00 43.69 79 THR A N 1
ATOM 613 C CA . THR A 1 79 ? -3.485 -6.350 3.087 1.00 43.69 79 THR A CA 1
ATOM 614 C C . THR A 1 79 ? -4.305 -6.692 4.328 1.00 43.69 79 THR A C 1
ATOM 616 O O . THR A 1 79 ? -3.770 -6.846 5.422 1.00 43.69 79 THR A O 1
ATOM 619 N N . LEU A 1 80 ? -5.625 -6.815 4.168 1.00 41.47 80 LEU A N 1
ATOM 620 C CA . LEU A 1 80 ? -6.442 -7.582 5.110 1.00 41.47 80 LEU A CA 1
ATOM 621 C C . LEU A 1 80 ? -6.106 -9.068 4.921 1.00 41.47 80 LEU A C 1
ATOM 623 O O . LEU A 1 80 ? -6.852 -9.798 4.276 1.00 41.47 80 LEU A O 1
ATOM 627 N N . LEU A 1 81 ? -4.968 -9.502 5.457 1.00 35.34 81 LEU A N 1
ATOM 628 C CA . LEU A 1 81 ? -4.733 -10.904 5.774 1.00 35.34 81 LEU A CA 1
ATOM 629 C C . LEU A 1 81 ? -4.891 -11.055 7.289 1.00 35.34 81 LEU A C 1
ATOM 631 O O . LEU A 1 81 ? -4.309 -10.284 8.048 1.00 35.34 81 LEU A O 1
ATOM 635 N N . GLY A 1 82 ? -5.695 -12.032 7.704 1.00 33.53 82 GLY A N 1
ATOM 636 C CA . GLY A 1 82 ? -5.721 -12.530 9.078 1.00 33.53 82 GLY A CA 1
ATOM 637 C C . GLY A 1 82 ? -6.853 -11.982 9.937 1.00 33.53 82 GLY A C 1
ATOM 638 O O . GLY A 1 82 ? -6.686 -11.023 10.690 1.00 33.53 82 GLY A O 1
ATOM 639 N N . LEU A 1 83 ? -8.005 -12.643 9.855 1.00 38.19 83 LEU A N 1
ATOM 640 C CA . LEU A 1 83 ? -8.872 -12.837 11.009 1.00 38.19 83 LEU A CA 1
ATOM 641 C C . LEU A 1 83 ? -8.389 -14.112 11.708 1.00 38.19 83 LEU A C 1
ATOM 643 O O . LEU A 1 83 ? -9.042 -15.134 11.626 1.00 38.19 83 LEU A O 1
ATOM 647 N N . GLU A 1 84 ? -7.238 -14.072 12.364 1.00 37.97 84 GLU A N 1
ATOM 648 C CA . GLU A 1 84 ? -6.832 -15.145 13.270 1.00 37.97 84 GLU A CA 1
ATOM 649 C C . GLU A 1 84 ? -6.408 -14.429 14.544 1.00 37.97 84 GLU A C 1
ATOM 651 O O . GLU A 1 84 ? -5.502 -13.592 14.525 1.00 37.97 84 GLU A O 1
ATOM 656 N N . GLY A 1 85 ? -7.134 -14.666 15.632 1.00 37.72 85 GLY A N 1
ATOM 657 C CA . GLY A 1 85 ? -6.762 -14.131 16.926 1.00 37.72 85 GLY A CA 1
ATOM 658 C C . GLY A 1 85 ? -5.362 -14.609 17.283 1.00 37.72 85 GLY A C 1
ATOM 659 O O . GLY A 1 85 ? -5.153 -15.795 17.512 1.00 37.72 85 GLY A O 1
ATOM 660 N N . THR A 1 86 ? -4.416 -13.685 17.412 1.00 37.12 86 THR A N 1
ATOM 661 C CA . THR A 1 86 ? -3.327 -13.887 18.360 1.00 37.12 86 THR A CA 1
ATOM 662 C C . THR A 1 86 ? -3.972 -13.803 19.738 1.00 37.12 86 THR A C 1
ATOM 664 O O . THR A 1 86 ? -4.079 -12.726 20.326 1.00 37.12 86 THR A O 1
ATOM 667 N N . GLN A 1 87 ? -4.501 -14.929 20.220 1.00 34.59 87 GLN A N 1
ATOM 668 C CA . GLN A 1 87 ? -4.630 -15.109 21.654 1.00 34.59 87 GLN A CA 1
ATOM 669 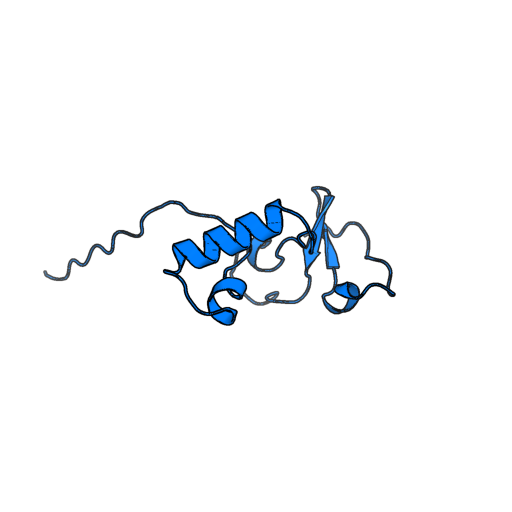C C . GLN A 1 87 ? -3.212 -14.981 22.194 1.00 34.59 87 GLN A C 1
ATOM 671 O O . GLN A 1 87 ? -2.343 -15.802 21.906 1.00 34.59 87 GLN A O 1
ATOM 676 N N . SER A 1 88 ? -2.975 -13.896 22.919 1.00 40.25 88 SER A N 1
ATOM 677 C CA . SER A 1 88 ? -1.911 -13.838 23.898 1.00 40.25 88 SER A CA 1
ATOM 678 C C . SER A 1 88 ? -2.167 -14.975 24.882 1.00 40.25 88 SER A C 1
ATOM 680 O O . SER A 1 88 ? -2.941 -14.826 25.820 1.00 40.25 88 SER A O 1
ATOM 682 N N . SER A 1 89 ? -1.576 -16.140 24.650 1.00 38.47 89 SER A N 1
ATOM 683 C CA . SER A 1 89 ? -1.334 -17.088 25.726 1.00 38.47 89 SER A CA 1
ATOM 684 C C . SER A 1 89 ? -0.042 -16.653 26.401 1.00 38.47 89 SER A C 1
ATOM 686 O O . SER A 1 89 ? 1.055 -17.090 26.058 1.00 38.47 89 SER A O 1
ATOM 688 N N . GLU A 1 90 ? -0.205 -15.724 27.343 1.00 45.66 90 GLU A N 1
ATOM 689 C CA . GLU A 1 90 ? 0.629 -15.690 28.533 1.00 45.66 90 GLU A CA 1
ATOM 690 C C . GLU A 1 90 ? 0.507 -17.055 29.214 1.00 45.66 90 GLU A C 1
ATOM 692 O O . GLU A 1 90 ? -0.533 -17.386 29.775 1.00 45.66 90 GLU A O 1
ATOM 697 N N . THR A 1 91 ? 1.571 -17.845 29.188 1.00 42.09 91 THR A N 1
ATOM 698 C CA . THR A 1 91 ? 1.863 -18.767 30.284 1.00 42.09 91 THR A CA 1
ATOM 699 C C . THR A 1 91 ? 3.355 -18.702 30.542 1.00 42.09 91 THR A C 1
ATOM 701 O O . THR A 1 91 ? 4.155 -19.341 29.859 1.00 42.09 91 THR A O 1
ATOM 704 N N . GLY A 1 92 ? 3.723 -17.878 31.520 1.00 38.69 92 GLY A N 1
ATOM 705 C CA . GLY A 1 92 ? 4.894 -18.158 32.330 1.00 38.69 92 GLY A CA 1
ATOM 706 C C . GLY A 1 92 ? 4.628 -19.345 33.262 1.00 38.69 92 GLY A C 1
ATOM 707 O O . GLY A 1 92 ? 3.477 -19.694 33.522 1.00 38.69 92 GLY A O 1
ATOM 708 N N . TYR A 1 93 ? 5.727 -19.874 33.802 1.00 36.16 93 TYR A N 1
ATOM 709 C CA . TYR A 1 93 ? 5.831 -20.841 34.901 1.00 36.16 93 TYR A CA 1
ATOM 710 C C . TYR A 1 93 ? 5.662 -22.331 34.543 1.00 36.16 93 TYR A C 1
ATOM 712 O O . TYR A 1 93 ? 4.573 -22.894 34.584 1.00 36.16 93 TYR A O 1
ATOM 720 N N . THR A 1 94 ? 6.774 -23.008 34.249 1.00 43.34 94 THR A N 1
ATOM 721 C CA . THR A 1 94 ? 7.555 -23.782 35.242 1.00 43.34 94 THR A CA 1
ATOM 722 C C . THR A 1 94 ? 8.993 -23.930 34.764 1.00 43.34 94 THR A C 1
ATOM 724 O O . THR A 1 94 ? 9.197 -23.903 33.530 1.00 43.34 94 THR A O 1
#